Protein AF-A0AAW5QP77-F1 (afdb_monomer)

Structure (mmCIF, N/CA/C/O backbone):
data_AF-A0AAW5QP77-F1
#
_entry.id   AF-A0AAW5QP77-F1
#
loop_
_atom_site.group_PDB
_atom_site.id
_atom_site.type_symbol
_atom_site.label_atom_id
_atom_site.label_alt_id
_atom_site.label_comp_id
_atom_site.label_asym_id
_atom_site.label_entity_id
_atom_site.label_seq_id
_atom_site.pdbx_PDB_ins_code
_atom_site.Cartn_x
_atom_site.Cartn_y
_atom_site.Cartn_z
_atom_site.occupancy
_atom_site.B_iso_or_equiv
_atom_site.auth_seq_id
_atom_site.auth_comp_id
_atom_site.auth_asym_id
_atom_site.auth_atom_id
_atom_site.pdbx_PDB_model_num
ATOM 1 N N . MET A 1 1 ? -41.618 9.425 3.021 1.00 56.16 1 MET A N 1
ATOM 2 C CA . MET A 1 1 ? -40.466 8.712 3.605 1.00 56.16 1 MET A CA 1
ATOM 3 C C . MET A 1 1 ? -39.243 9.511 3.228 1.00 56.16 1 MET A C 1
ATOM 5 O O . MET A 1 1 ? -39.073 9.776 2.045 1.00 56.16 1 MET A O 1
ATOM 9 N N . ASP A 1 2 ? -38.501 9.992 4.218 1.00 62.28 2 ASP A N 1
ATOM 10 C CA . ASP A 1 2 ? -37.325 10.829 3.997 1.00 62.28 2 ASP A CA 1
ATOM 11 C C . ASP A 1 2 ? -36.114 9.922 3.742 1.00 62.28 2 ASP A C 1
ATOM 13 O O . ASP A 1 2 ? -35.533 9.342 4.661 1.00 62.28 2 ASP A O 1
ATOM 17 N N . TYR A 1 3 ? -35.836 9.693 2.459 1.00 57.62 3 TYR A N 1
ATOM 18 C CA . TYR A 1 3 ? -34.761 8.815 2.000 1.00 57.62 3 TYR A CA 1
ATOM 19 C C . TYR A 1 3 ? -33.372 9.400 2.278 1.00 57.62 3 TYR A C 1
ATOM 21 O O . TYR A 1 3 ? -32.413 8.635 2.402 1.00 57.62 3 TYR A O 1
ATOM 29 N N . ASP A 1 4 ? -33.267 10.721 2.425 1.00 59.88 4 ASP A N 1
ATOM 30 C CA . ASP A 1 4 ? -32.003 11.396 2.707 1.00 59.88 4 ASP A CA 1
ATOM 31 C C . ASP A 1 4 ? -31.630 11.222 4.185 1.00 59.88 4 ASP A C 1
ATOM 33 O O . ASP A 1 4 ? -30.515 10.797 4.489 1.00 59.88 4 ASP A O 1
ATOM 37 N N . ALA A 1 5 ? -32.599 11.352 5.099 1.00 65.62 5 ALA A N 1
ATOM 38 C CA . ALA A 1 5 ? -32.398 11.057 6.523 1.00 65.62 5 ALA A CA 1
ATOM 39 C C . ALA A 1 5 ? -32.024 9.582 6.800 1.00 65.62 5 ALA A C 1
ATOM 41 O O . ALA A 1 5 ? -31.294 9.281 7.750 1.00 65.62 5 ALA A O 1
ATOM 42 N N . LEU A 1 6 ? -32.507 8.644 5.973 1.00 63.78 6 LEU A N 1
ATOM 43 C CA . LEU A 1 6 ? -32.144 7.225 6.065 1.00 63.78 6 LEU A CA 1
ATOM 44 C C . LEU A 1 6 ? -30.697 6.986 5.598 1.00 63.78 6 LEU A C 1
ATOM 46 O O . LEU A 1 6 ? -29.941 6.297 6.281 1.00 63.78 6 LEU A O 1
ATOM 50 N N . ARG A 1 7 ? -30.289 7.609 4.483 1.00 49.84 7 ARG A N 1
ATOM 51 C CA . ARG A 1 7 ? -28.911 7.540 3.969 1.00 49.84 7 ARG A CA 1
ATOM 52 C C . ARG A 1 7 ? -27.900 8.149 4.933 1.00 49.84 7 ARG A C 1
ATOM 54 O O . ARG A 1 7 ? -26.842 7.564 5.138 1.00 49.84 7 ARG A O 1
ATOM 61 N N . GLU A 1 8 ? -28.210 9.292 5.538 1.00 59.81 8 GLU A N 1
ATOM 62 C CA . GLU A 1 8 ? -27.315 9.943 6.503 1.00 59.81 8 GLU A CA 1
ATOM 63 C C . GLU A 1 8 ? -27.102 9.094 7.762 1.00 59.81 8 GLU A C 1
ATOM 65 O O . GLU A 1 8 ? -25.981 9.000 8.265 1.00 59.81 8 GLU A O 1
ATOM 70 N N . ARG A 1 9 ? -28.153 8.416 8.243 1.00 59.97 9 ARG A N 1
ATOM 71 C CA . ARG A 1 9 ? -28.045 7.453 9.350 1.00 59.97 9 ARG A CA 1
ATOM 72 C C . ARG A 1 9 ? -27.186 6.248 8.991 1.00 59.97 9 ARG A C 1
ATOM 74 O O . ARG A 1 9 ? -26.318 5.888 9.779 1.00 59.97 9 ARG A O 1
ATOM 81 N N . GLU A 1 10 ? -27.391 5.650 7.819 1.00 65.00 10 GLU A N 1
ATOM 82 C CA . GLU A 1 10 ? -26.588 4.507 7.365 1.00 65.00 10 GLU A CA 1
ATOM 83 C C . GLU A 1 10 ? -25.111 4.878 7.179 1.00 65.00 10 GLU A C 1
ATOM 85 O O . GLU A 1 10 ? -24.225 4.105 7.543 1.00 65.00 10 GLU A O 1
ATOM 90 N N . GLN A 1 11 ? -24.838 6.071 6.646 1.00 60.28 11 GLN A N 1
ATOM 91 C CA . GLN A 1 11 ? -23.485 6.617 6.515 1.00 60.28 11 GLN A CA 1
ATOM 92 C C . GLN A 1 11 ? -22.840 6.828 7.888 1.00 60.28 11 GLN A C 1
ATOM 94 O O . GLN A 1 11 ? -21.695 6.427 8.092 1.00 60.28 11 GLN A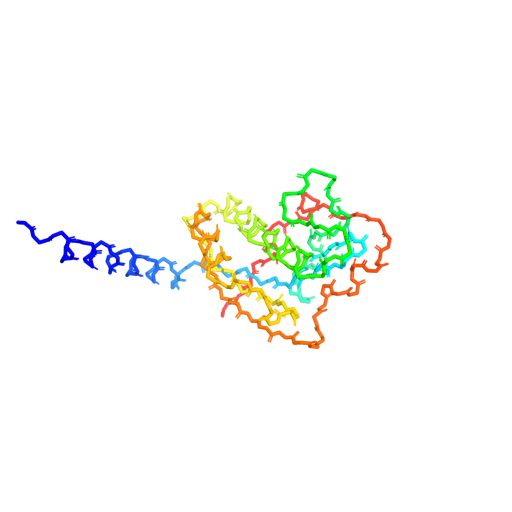 O 1
ATOM 99 N N . ARG A 1 12 ? -23.577 7.400 8.851 1.00 61.38 12 ARG A N 1
ATOM 100 C CA . ARG A 1 12 ? -23.069 7.643 10.207 1.00 61.38 12 ARG A CA 1
ATOM 101 C C . ARG A 1 12 ? -22.825 6.344 10.973 1.00 61.38 12 ARG A C 1
ATOM 103 O O . ARG A 1 12 ? -21.752 6.192 11.539 1.00 61.38 12 ARG A O 1
ATOM 110 N N . GLU A 1 13 ? -23.743 5.379 10.922 1.00 68.12 13 GLU A N 1
ATOM 111 C CA . GLU A 1 13 ? -23.525 4.057 11.528 1.00 68.12 13 GLU A CA 1
ATOM 112 C C . GLU A 1 13 ? -22.336 3.326 10.898 1.00 68.12 13 GLU A C 1
ATOM 114 O O . GLU A 1 13 ? -21.577 2.661 11.602 1.00 68.12 13 GLU A O 1
ATOM 119 N N . ARG A 1 14 ? -22.155 3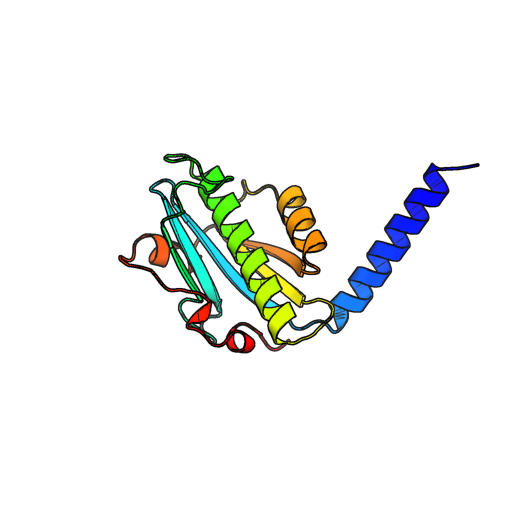.430 9.575 1.00 64.81 14 ARG A N 1
ATOM 120 C CA . ARG A 1 14 ? -20.980 2.864 8.899 1.00 64.81 14 ARG A CA 1
ATOM 121 C C . ARG A 1 14 ? -19.696 3.549 9.345 1.00 64.81 14 ARG A C 1
ATOM 123 O O . ARG A 1 14 ? -18.728 2.848 9.614 1.00 64.81 14 ARG A O 1
ATOM 130 N N . ALA A 1 15 ? -19.696 4.874 9.457 1.00 60.91 15 ALA A N 1
ATOM 131 C CA . ALA A 1 15 ? -18.545 5.641 9.920 1.00 60.91 15 ALA A CA 1
ATOM 132 C C . ALA A 1 15 ? -18.192 5.322 11.383 1.00 60.91 15 ALA A C 1
ATOM 134 O O . ALA A 1 15 ? -17.025 5.104 11.689 1.00 60.91 15 ALA A O 1
ATOM 135 N N . GLU A 1 16 ? -19.182 5.219 12.273 1.00 64.69 16 GLU A N 1
ATOM 136 C CA . GLU A 1 16 ? -18.981 4.857 13.683 1.00 64.69 16 GLU A CA 1
ATOM 137 C C . GLU A 1 16 ? -18.482 3.414 13.840 1.00 64.69 16 GLU A C 1
ATOM 139 O O . GLU A 1 16 ? -17.539 3.171 14.591 1.00 64.69 16 GLU A O 1
ATOM 144 N N . LYS A 1 17 ? -19.044 2.457 13.088 1.00 69.31 17 LYS A N 1
ATOM 145 C CA . LYS A 1 17 ? -18.551 1.068 13.065 1.00 69.31 17 LYS A CA 1
ATOM 146 C C . LYS A 1 17 ? -17.126 0.981 12.525 1.00 69.31 17 LYS A C 1
ATOM 148 O O . LYS A 1 17 ? -16.319 0.237 13.074 1.00 69.31 17 LYS A O 1
ATOM 153 N N . LEU A 1 18 ? -16.806 1.754 11.488 1.00 67.50 18 LEU A N 1
ATOM 154 C CA . LEU A 1 18 ? -15.459 1.816 10.926 1.00 67.50 18 LEU A CA 1
ATOM 155 C C . LEU A 1 18 ? -14.468 2.426 11.924 1.00 67.50 18 LEU A C 1
ATOM 157 O O . LEU A 1 18 ? -13.379 1.892 12.089 1.00 67.50 18 LEU A O 1
ATOM 161 N N . ALA A 1 19 ? -14.854 3.494 12.626 1.00 68.38 19 ALA A N 1
ATOM 162 C CA . ALA A 1 19 ? -14.027 4.133 13.646 1.00 68.38 19 ALA A CA 1
ATOM 163 C C . ALA A 1 19 ? -13.786 3.218 14.859 1.00 68.38 19 ALA A C 1
ATOM 165 O O . ALA A 1 19 ? -12.664 3.134 15.354 1.00 68.38 19 ALA A O 1
ATOM 166 N N . ALA A 1 20 ? -14.811 2.488 15.309 1.00 71.31 20 ALA A N 1
ATOM 167 C CA . ALA A 1 20 ? -14.676 1.510 16.386 1.00 71.31 20 ALA A CA 1
ATOM 168 C C . ALA A 1 20 ? -13.773 0.332 15.983 1.00 71.31 20 ALA A C 1
ATOM 170 O O . ALA A 1 20 ? -12.913 -0.066 16.764 1.00 71.31 20 ALA A O 1
ATOM 171 N N . ALA A 1 21 ? -13.922 -0.182 14.755 1.00 71.56 21 ALA A N 1
ATOM 172 C CA . ALA A 1 21 ? -13.042 -1.215 14.211 1.00 71.56 21 ALA A CA 1
ATOM 173 C C . ALA A 1 21 ? -11.601 -0.708 14.028 1.00 71.56 21 ALA A C 1
ATOM 175 O O . ALA A 1 21 ? -10.659 -1.456 14.255 1.00 71.56 21 ALA A O 1
ATOM 176 N N . ALA A 1 22 ? -11.416 0.567 13.666 1.00 74.31 22 ALA A N 1
ATOM 177 C CA . ALA A 1 22 ? -10.099 1.182 13.525 1.00 74.31 22 ALA A CA 1
ATOM 178 C C . ALA A 1 22 ? -9.314 1.183 14.844 1.00 74.31 22 ALA A C 1
ATOM 180 O O . ALA A 1 22 ? -8.121 0.898 14.847 1.00 74.31 22 ALA A O 1
ATOM 181 N N . ALA A 1 23 ? -9.971 1.501 15.961 1.00 77.38 23 ALA A N 1
ATOM 182 C CA . ALA A 1 23 ? -9.297 1.748 17.235 1.00 77.38 23 ALA A CA 1
ATOM 183 C C . ALA A 1 23 ? -8.542 0.530 17.797 1.00 77.38 23 ALA A C 1
ATOM 185 O O . ALA A 1 23 ? -7.588 0.706 18.546 1.00 77.38 23 ALA A O 1
ATOM 186 N N . SER A 1 24 ? -8.958 -0.690 17.452 1.00 81.31 24 SER A N 1
ATOM 187 C CA . SER A 1 24 ? -8.315 -1.936 17.891 1.00 81.31 24 SER A CA 1
ATOM 188 C C . SER A 1 24 ? -7.718 -2.757 16.745 1.00 81.31 24 SER A C 1
ATOM 190 O O . SER A 1 24 ? -7.184 -3.842 16.985 1.00 81.31 24 SER A O 1
ATOM 192 N N . ALA A 1 25 ? -7.818 -2.274 15.505 1.00 88.69 25 ALA A N 1
ATOM 193 C CA . ALA A 1 25 ? -7.302 -2.979 14.343 1.00 88.69 25 ALA A CA 1
ATOM 194 C C . ALA A 1 25 ? -5.765 -2.951 14.315 1.00 88.69 25 ALA A C 1
ATOM 196 O O . ALA A 1 25 ? -5.174 -1.890 14.535 1.00 88.69 25 ALA A O 1
ATOM 197 N N . PRO A 1 26 ? -5.109 -4.073 13.959 1.00 93.56 26 PRO A N 1
ATOM 198 C CA . PRO A 1 26 ? -3.678 -4.086 13.686 1.00 93.56 26 PRO A CA 1
ATOM 199 C C . PRO A 1 26 ? -3.302 -3.036 12.636 1.00 93.56 26 PRO A C 1
ATOM 201 O O . PRO A 1 26 ? -4.027 -2.845 11.650 1.00 93.56 26 PRO A O 1
ATOM 204 N N . VAL A 1 27 ? -2.161 -2.379 12.841 1.00 94.38 27 VAL A N 1
ATOM 205 C CA . VAL A 1 27 ? -1.641 -1.358 11.929 1.00 94.38 27 VAL A CA 1
ATOM 206 C C . VAL A 1 27 ? -0.597 -1.979 11.014 1.00 94.38 27 VAL A C 1
ATOM 208 O O . VAL A 1 27 ? 0.351 -2.608 11.468 1.00 94.38 27 VAL A O 1
ATOM 211 N N . VAL A 1 28 ? -0.771 -1.780 9.715 1.00 94.88 28 VAL A N 1
ATOM 212 C CA . VAL A 1 28 ? 0.154 -2.173 8.656 1.00 94.88 28 VAL A CA 1
ATOM 213 C C . VAL A 1 28 ? 0.806 -0.901 8.119 1.00 94.88 28 VAL A C 1
ATOM 215 O O . VAL A 1 28 ? 0.097 0.008 7.686 1.00 94.88 28 VAL A O 1
ATOM 218 N N . SER A 1 29 ? 2.137 -0.827 8.162 1.00 93.94 29 SER A N 1
ATOM 219 C CA . SER A 1 29 ? 2.918 0.319 7.666 1.00 93.94 29 SER A CA 1
ATOM 220 C C . SER A 1 29 ? 3.575 -0.064 6.345 1.00 93.94 29 SER A C 1
ATOM 222 O O . SER A 1 29 ? 4.355 -1.015 6.303 1.00 93.94 29 SER A O 1
ATOM 224 N N . LEU A 1 30 ? 3.226 0.629 5.258 1.00 95.88 30 LEU A N 1
ATOM 225 C CA . LEU A 1 30 ? 3.782 0.379 3.927 1.00 95.88 30 LEU A CA 1
ATOM 226 C C . LEU A 1 30 ? 4.176 1.683 3.245 1.00 95.88 30 LEU A C 1
ATOM 228 O O . LEU A 1 30 ? 3.499 2.700 3.386 1.00 95.88 30 LEU A O 1
ATOM 232 N N . ALA A 1 31 ? 5.202 1.616 2.405 1.00 95.75 31 ALA A N 1
ATOM 233 C CA . ALA A 1 31 ? 5.468 2.631 1.398 1.00 95.75 31 ALA A CA 1
ATOM 2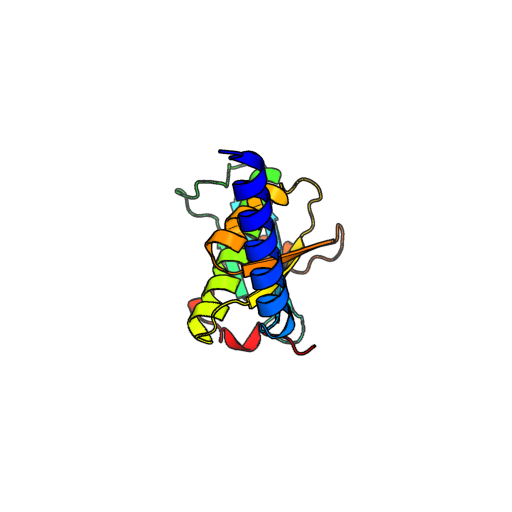34 C C . ALA A 1 31 ? 5.340 2.021 -0.001 1.00 95.75 31 ALA A C 1
ATOM 236 O O . ALA A 1 31 ? 5.729 0.871 -0.215 1.00 95.75 31 ALA A O 1
ATOM 237 N N . SER A 1 32 ? 4.785 2.765 -0.957 1.00 96.81 32 SER A N 1
ATOM 238 C CA . SER A 1 32 ? 4.657 2.309 -2.344 1.00 96.81 32 SER A CA 1
ATOM 239 C C . SER A 1 32 ? 5.146 3.342 -3.342 1.00 96.81 32 SER A C 1
ATOM 241 O O . SER A 1 32 ? 4.973 4.544 -3.136 1.00 96.81 32 SER A O 1
ATOM 243 N N . ALA A 1 33 ? 5.702 2.856 -4.444 1.00 96.81 33 ALA A N 1
ATOM 244 C CA . ALA A 1 33 ? 6.083 3.659 -5.594 1.00 96.81 33 ALA A CA 1
ATOM 245 C C . ALA A 1 33 ? 5.821 2.881 -6.887 1.00 96.81 33 ALA A C 1
ATOM 247 O O . ALA A 1 33 ? 5.935 1.650 -6.926 1.00 96.81 33 ALA A O 1
ATOM 248 N N . GLY A 1 34 ? 5.461 3.610 -7.938 1.00 96.50 34 GLY A N 1
ATOM 249 C CA . GLY A 1 34 ? 5.444 3.122 -9.309 1.00 96.50 34 GLY A CA 1
ATOM 250 C C . GLY A 1 34 ? 6.402 3.942 -10.162 1.00 96.50 34 GLY A C 1
ATOM 251 O O . GLY A 1 34 ? 6.755 5.063 -9.810 1.00 96.50 34 GLY A O 1
ATOM 252 N N . ASP A 1 35 ? 6.811 3.392 -11.295 1.00 96.19 35 ASP A N 1
ATOM 253 C CA . ASP A 1 35 ? 7.602 4.094 -12.300 1.00 96.19 35 ASP A CA 1
ATOM 254 C C . ASP A 1 35 ? 6.923 3.949 -13.663 1.00 96.19 35 ASP A C 1
ATOM 256 O O . ASP A 1 35 ? 6.484 2.858 -14.044 1.00 96.19 35 ASP A O 1
ATOM 260 N N . GLU A 1 36 ? 6.845 5.042 -14.418 1.00 95.75 36 GLU A N 1
ATOM 261 C CA . GLU A 1 36 ? 6.255 5.068 -15.760 1.00 95.75 36 GLU A CA 1
ATOM 262 C C . GLU A 1 36 ? 6.887 4.064 -16.748 1.00 95.75 36 GLU A C 1
ATOM 264 O O . GLU A 1 36 ? 6.239 3.663 -17.722 1.00 95.75 36 GLU A O 1
ATOM 269 N N . ARG A 1 37 ? 8.122 3.603 -16.486 1.00 95.12 37 ARG A N 1
ATOM 270 C CA . ARG A 1 37 ? 8.810 2.534 -17.237 1.00 95.12 37 ARG A CA 1
ATOM 271 C C . ARG A 1 37 ? 8.210 1.148 -17.002 1.00 95.12 37 ARG A C 1
ATOM 273 O O . ARG A 1 37 ? 8.537 0.213 -17.732 1.00 95.12 37 ARG A O 1
ATOM 280 N N . GLY A 1 38 ? 7.321 1.009 -16.022 1.00 95.31 38 GLY A N 1
ATOM 281 C CA . GLY A 1 38 ? 6.548 -0.201 -15.779 1.00 95.31 38 GLY A CA 1
ATOM 282 C C . GLY A 1 38 ? 6.996 -1.035 -14.590 1.00 95.31 38 GLY A C 1
ATOM 283 O O . GLY A 1 38 ? 6.601 -2.198 -14.508 1.00 95.31 38 GLY A O 1
ATOM 284 N N . SER A 1 39 ? 7.787 -0.474 -13.679 1.00 96.69 39 SER A N 1
ATOM 285 C CA . SER A 1 39 ? 8.138 -1.105 -12.407 1.00 96.69 39 SER A CA 1
ATOM 286 C C . SER A 1 39 ? 7.330 -0.537 -11.245 1.00 96.69 39 SER A C 1
ATOM 288 O O . SER A 1 39 ? 6.748 0.544 -11.323 1.00 96.69 39 SER A O 1
ATOM 290 N N . PHE A 1 40 ? 7.256 -1.305 -10.166 1.00 97.06 40 PHE A N 1
ATOM 291 C CA . PHE A 1 40 ? 6.650 -0.887 -8.914 1.00 97.06 40 PHE A CA 1
ATOM 292 C C . PHE A 1 40 ? 7.365 -1.528 -7.735 1.00 97.06 40 PHE A C 1
ATOM 294 O O . PHE A 1 40 ? 7.981 -2.591 -7.862 1.00 97.06 40 PHE A O 1
ATOM 301 N N . ALA A 1 41 ? 7.168 -0.929 -6.569 1.00 96.75 41 ALA A N 1
ATOM 302 C CA . ALA A 1 41 ? 7.538 -1.512 -5.300 1.00 96.75 41 ALA A CA 1
ATOM 303 C C . ALA A 1 41 ? 6.527 -1.157 -4.208 1.00 96.75 41 ALA A C 1
ATOM 305 O O . ALA A 1 41 ? 5.899 -0.098 -4.209 1.00 96.75 41 ALA A O 1
ATOM 306 N N . VAL A 1 42 ? 6.394 -2.076 -3.263 1.00 96.62 42 VAL A N 1
ATOM 307 C CA . VAL A 1 42 ? 5.716 -1.933 -1.984 1.00 96.62 42 VAL A CA 1
ATOM 308 C C . VAL A 1 42 ? 6.677 -2.485 -0.940 1.00 96.62 42 VAL A C 1
ATOM 310 O O . VAL A 1 42 ? 7.088 -3.646 -1.013 1.00 96.62 42 VAL A O 1
ATOM 313 N N . VAL A 1 43 ? 7.057 -1.656 0.018 1.00 94.38 43 VAL A N 1
ATOM 314 C CA . VAL A 1 43 ? 8.022 -1.991 1.070 1.00 94.38 43 VAL A CA 1
ATOM 315 C C . VAL A 1 43 ? 7.369 -1.836 2.438 1.00 94.38 43 VAL A C 1
ATOM 317 O O . VAL A 1 43 ? 6.430 -1.049 2.582 1.00 94.38 43 VAL A O 1
ATOM 320 N N . GLY A 1 44 ? 7.825 -2.624 3.412 1.00 91.38 44 GLY A N 1
ATOM 321 C CA . GLY A 1 44 ? 7.445 -2.449 4.812 1.00 91.38 44 GLY A CA 1
ATOM 322 C C . GLY A 1 44 ? 8.183 -1.275 5.449 1.00 91.38 44 GLY A C 1
ATOM 323 O O . GLY A 1 44 ? 8.949 -0.569 4.790 1.00 91.38 44 GLY A O 1
ATOM 324 N N . ASP A 1 45 ? 7.964 -1.074 6.745 1.00 81.94 45 ASP A N 1
ATOM 325 C CA . ASP A 1 45 ? 8.800 -0.163 7.525 1.00 81.94 45 ASP A CA 1
ATOM 326 C C . ASP A 1 45 ? 10.224 -0.720 7.675 1.00 81.94 45 ASP A C 1
ATOM 328 O O . ASP A 1 45 ? 10.424 -1.938 7.610 1.00 81.94 45 ASP A O 1
ATOM 332 N N . ALA A 1 46 ? 11.201 0.157 7.915 1.00 63.16 46 ALA A N 1
ATOM 333 C CA . ALA A 1 46 ? 12.627 -0.198 7.926 1.00 63.16 46 ALA A CA 1
ATOM 334 C C . ALA A 1 46 ? 12.982 -1.329 8.916 1.00 63.16 46 ALA A C 1
ATOM 336 O O . ALA A 1 46 ? 13.938 -2.067 8.696 1.00 63.16 46 ALA A O 1
ATOM 337 N N . ASP A 1 47 ? 12.189 -1.499 9.976 1.00 60.19 47 ASP A N 1
ATOM 338 C CA . ASP A 1 47 ? 12.410 -2.503 11.023 1.00 60.19 47 ASP A CA 1
ATOM 339 C C . ASP A 1 47 ? 11.695 -3.848 10.765 1.00 60.19 47 ASP A C 1
ATOM 341 O O . ASP A 1 47 ? 11.743 -4.746 11.606 1.00 60.19 47 ASP A O 1
ATOM 345 N N . THR A 1 48 ? 11.004 -3.997 9.628 1.00 60.28 48 THR A N 1
ATOM 346 C CA . THR A 1 48 ? 10.119 -5.144 9.350 1.00 60.28 48 THR A CA 1
ATOM 347 C C . THR A 1 48 ? 10.645 -6.053 8.238 1.00 60.28 48 THR A C 1
ATOM 349 O O . THR A 1 48 ? 11.114 -7.163 8.488 1.00 60.28 48 THR A O 1
ATOM 352 N N . SER A 1 49 ? 10.574 -5.587 6.992 1.00 60.66 49 SER A N 1
ATOM 353 C CA . SER A 1 49 ? 11.054 -6.259 5.791 1.00 60.66 49 SER A CA 1
ATOM 354 C C . SER A 1 49 ? 11.394 -5.192 4.757 1.00 60.66 49 SER A C 1
ATOM 356 O O . SER A 1 49 ? 10.507 -4.445 4.334 1.00 60.66 49 SER A O 1
ATOM 358 N N . ASP A 1 50 ? 12.664 -5.144 4.339 1.00 71.44 50 ASP A N 1
ATOM 359 C CA . ASP A 1 50 ? 13.176 -4.119 3.418 1.00 71.44 50 ASP A CA 1
ATOM 360 C C . ASP A 1 50 ? 12.353 -4.032 2.120 1.00 71.44 50 ASP A C 1
ATOM 362 O O . ASP A 1 50 ? 12.228 -2.954 1.539 1.00 71.44 50 ASP A O 1
ATOM 366 N N . VAL A 1 51 ? 11.755 -5.154 1.676 1.00 85.31 51 VAL A N 1
ATOM 367 C CA . VAL A 1 51 ? 10.864 -5.216 0.506 1.00 85.31 51 VAL A CA 1
ATOM 368 C C . VAL A 1 51 ? 9.778 -6.257 0.664 1.00 85.31 51 VAL A C 1
ATOM 370 O O . VAL A 1 51 ? 10.054 -7.451 0.772 1.00 85.31 51 VAL A O 1
ATOM 373 N N . ALA A 1 52 ? 8.528 -5.820 0.548 1.00 90.56 52 ALA A N 1
ATOM 374 C CA . ALA A 1 52 ? 7.391 -6.720 0.609 1.00 90.56 52 ALA A CA 1
ATOM 375 C C . ALA A 1 52 ? 6.990 -7.246 -0.774 1.00 90.56 52 ALA A C 1
ATOM 377 O O . ALA A 1 52 ? 6.628 -8.412 -0.921 1.00 90.56 52 ALA A O 1
ATOM 378 N N . TRP A 1 53 ? 7.023 -6.394 -1.800 1.00 95.00 53 TRP A N 1
ATOM 379 C CA . TRP A 1 53 ? 6.623 -6.758 -3.154 1.00 95.00 53 TRP A CA 1
ATOM 380 C C . TRP A 1 53 ? 7.201 -5.782 -4.173 1.00 95.00 53 TRP A C 1
ATOM 382 O O . TRP A 1 53 ? 6.889 -4.600 -4.121 1.00 95.00 53 TRP A O 1
ATOM 392 N N . TYR A 1 54 ? 7.978 -6.258 -5.141 1.00 96.06 54 TYR A N 1
ATOM 393 C CA . TYR A 1 54 ? 8.465 -5.414 -6.235 1.00 96.06 54 TYR A CA 1
ATOM 394 C C . TYR A 1 54 ? 8.579 -6.190 -7.545 1.00 96.06 54 TYR A C 1
ATOM 396 O O . TYR A 1 54 ? 8.588 -7.426 -7.556 1.00 96.06 54 TYR A O 1
ATOM 404 N N . GLY A 1 55 ? 8.645 -5.461 -8.653 1.00 95.06 55 GLY A N 1
ATOM 405 C CA . GLY A 1 55 ? 8.842 -6.021 -9.984 1.00 95.06 55 GLY A CA 1
ATOM 406 C C . GLY A 1 55 ? 8.174 -5.168 -11.052 1.00 95.06 55 GLY A C 1
ATOM 407 O O . GLY A 1 55 ? 7.981 -3.968 -10.875 1.00 95.06 55 GLY A O 1
ATOM 408 N N . SER A 1 56 ? 7.801 -5.791 -12.169 1.00 95.75 56 SER A N 1
ATOM 409 C CA . SER A 1 56 ? 7.118 -5.108 -13.272 1.00 95.75 56 SER A CA 1
ATOM 410 C C . SER A 1 56 ? 5.602 -5.277 -13.214 1.00 95.75 56 SER A C 1
ATOM 412 O O . SER A 1 56 ? 5.096 -6.345 -12.854 1.00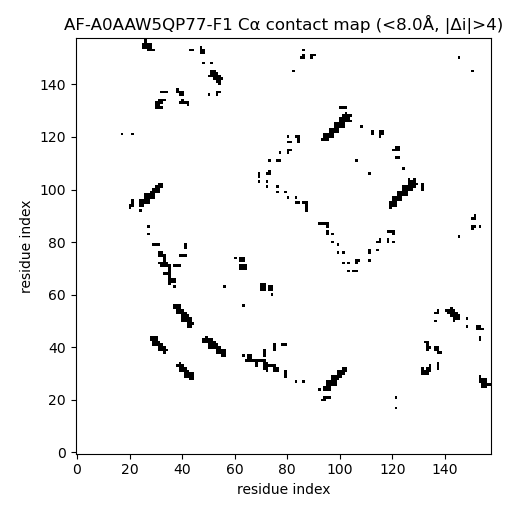 95.75 56 SER A O 1
ATOM 414 N N . PHE A 1 57 ? 4.858 -4.247 -13.617 1.00 93.81 57 PHE A N 1
ATOM 415 C CA . PHE A 1 57 ? 3.419 -4.371 -13.830 1.00 93.81 57 PHE A CA 1
ATOM 416 C C . PHE A 1 57 ? 3.132 -5.454 -14.874 1.00 93.81 57 PHE A C 1
ATOM 418 O O . PHE A 1 57 ? 3.829 -5.592 -15.882 1.00 93.81 57 PHE A O 1
ATOM 425 N N . HIS A 1 58 ? 2.085 -6.244 -14.633 1.00 90.44 58 HIS A N 1
ATOM 426 C CA . HIS A 1 58 ? 1.659 -7.245 -15.602 1.00 90.44 58 HIS A CA 1
ATOM 427 C C . HIS A 1 58 ? 1.068 -6.549 -16.833 1.00 90.44 58 HIS A C 1
ATOM 429 O O . HIS A 1 58 ? 0.416 -5.517 -16.711 1.00 90.44 58 HIS A O 1
ATOM 435 N N . LYS A 1 59 ? 1.191 -7.164 -18.013 1.00 86.06 59 LYS A N 1
ATOM 436 C CA . LYS A 1 59 ? 0.593 -6.657 -19.267 1.00 86.06 59 LYS A CA 1
ATOM 437 C C . LYS A 1 59 ? -0.929 -6.441 -19.213 1.00 86.06 59 LYS A C 1
ATOM 439 O O . LYS A 1 59 ? -1.474 -5.729 -20.044 1.00 86.06 59 LYS A O 1
ATOM 444 N N . ASP A 1 60 ? -1.589 -7.091 -18.257 1.00 88.12 60 ASP A N 1
ATOM 445 C CA . ASP A 1 60 ? -3.041 -7.049 -18.050 1.00 88.12 60 ASP A CA 1
ATOM 446 C C . ASP A 1 60 ? -3.421 -6.169 -16.841 1.00 88.12 60 ASP A C 1
ATOM 448 O O . ASP A 1 60 ? -4.558 -6.219 -16.365 1.00 88.12 60 ASP A O 1
ATOM 452 N N . ASP A 1 61 ? -2.471 -5.394 -16.299 1.00 91.19 61 ASP A N 1
ATOM 453 C CA . ASP A 1 61 ? -2.767 -4.407 -15.265 1.00 91.19 61 ASP A CA 1
ATOM 454 C C . ASP A 1 61 ? -3.740 -3.365 -15.835 1.00 91.19 61 ASP A C 1
ATOM 456 O O . ASP A 1 61 ? -3.536 -2.797 -16.906 1.00 91.19 61 ASP A O 1
ATOM 460 N N . ARG A 1 62 ? -4.868 -3.176 -15.148 1.00 91.06 62 ARG A N 1
ATOM 461 C CA . ARG A 1 62 ? -5.973 -2.342 -15.643 1.00 91.06 62 ARG A CA 1
ATOM 462 C C . ARG A 1 62 ? -5.797 -0.866 -15.303 1.00 91.06 62 ARG A C 1
ATOM 464 O O . ARG A 1 62 ? -6.584 -0.054 -15.787 1.00 91.06 62 ARG A O 1
ATOM 471 N N . ILE A 1 63 ? -4.851 -0.550 -14.420 1.00 92.25 63 ILE A N 1
ATOM 472 C CA . ILE A 1 63 ? -4.609 0.803 -13.928 1.00 92.25 63 ILE A CA 1
ATOM 473 C C . ILE A 1 63 ? -3.379 1.369 -14.631 1.00 92.25 63 ILE A C 1
ATOM 475 O O . ILE A 1 63 ? -3.485 2.439 -15.226 1.00 92.25 63 ILE A O 1
ATOM 479 N N . PHE A 1 64 ? -2.266 0.631 -14.625 1.00 95.19 64 PHE A N 1
ATOM 480 C CA . PHE A 1 64 ? -1.007 1.096 -15.203 1.00 95.19 64 PHE A CA 1
ATOM 481 C C . PHE A 1 64 ? -1.084 1.286 -16.725 1.00 95.19 64 PHE A C 1
ATOM 483 O O . PHE A 1 64 ? -1.585 0.437 -17.466 1.00 95.19 64 PHE A O 1
ATOM 490 N N . ARG A 1 65 ? -0.528 2.402 -17.194 1.00 95.75 65 ARG A N 1
ATOM 491 C CA . ARG A 1 65 ? -0.359 2.760 -18.600 1.00 95.75 65 ARG A CA 1
ATOM 492 C C . ARG A 1 65 ? 1.122 3.089 -18.835 1.00 95.75 65 ARG A C 1
ATOM 494 O O . ARG A 1 65 ? 1.655 3.966 -18.161 1.00 95.75 65 ARG A O 1
ATOM 501 N N . PRO A 1 66 ? 1.804 2.414 -19.777 1.00 93.88 66 PRO A N 1
ATOM 502 C CA . PRO A 1 66 ? 3.208 2.700 -20.066 1.00 93.88 66 PRO A CA 1
ATOM 503 C C . PRO A 1 66 ? 3.450 4.175 -20.414 1.00 93.88 66 PRO A C 1
ATOM 505 O O . PRO A 1 66 ? 2.757 4.717 -21.276 1.00 93.88 66 PRO A O 1
ATOM 508 N N . GLY A 1 67 ? 4.445 4.795 -19.772 1.00 95.06 67 GLY A N 1
ATOM 509 C CA . GLY A 1 67 ? 4.777 6.214 -19.958 1.00 95.06 67 GLY A CA 1
ATOM 510 C C . GLY A 1 67 ? 3.863 7.200 -19.218 1.00 95.06 67 GLY A C 1
ATOM 511 O O . GLY A 1 67 ? 3.869 8.382 -19.545 1.00 95.06 67 GLY A O 1
ATOM 512 N N . ASP A 1 68 ? 3.050 6.727 -18.269 1.00 95.88 68 ASP A N 1
ATOM 513 C CA . ASP A 1 68 ? 2.157 7.551 -17.449 1.00 95.88 68 ASP A CA 1
ATOM 514 C C . ASP A 1 68 ? 2.451 7.313 -15.960 1.00 95.88 68 ASP A C 1
ATOM 516 O O . ASP A 1 68 ? 2.013 6.318 -15.369 1.00 95.88 68 ASP A O 1
ATOM 520 N N . GLN A 1 69 ? 3.211 8.233 -15.359 1.00 96.19 69 GLN A N 1
ATOM 521 C CA . GLN A 1 69 ? 3.619 8.166 -13.954 1.00 96.19 69 GLN A CA 1
ATOM 522 C C . GLN A 1 69 ? 2.425 8.148 -12.987 1.00 96.19 69 GLN A C 1
ATOM 524 O O . GLN A 1 69 ? 2.443 7.385 -12.024 1.00 96.19 69 GLN A O 1
ATOM 529 N N . ASP A 1 70 ? 1.360 8.907 -13.264 1.00 95.88 70 ASP A N 1
ATOM 530 C CA . ASP A 1 70 ? 0.188 8.974 -12.378 1.00 95.88 70 ASP A CA 1
ATOM 531 C C . ASP A 1 70 ? -0.514 7.612 -12.321 1.00 95.88 70 ASP A C 1
ATOM 533 O O . ASP A 1 70 ? -0.912 7.133 -11.258 1.00 95.88 70 ASP A O 1
ATOM 537 N N . SER A 1 71 ? -0.594 6.929 -13.466 1.00 96.19 71 SER A N 1
ATOM 538 C CA . SER A 1 71 ? -1.125 5.568 -13.530 1.00 96.19 71 SER A CA 1
ATOM 539 C C . SER A 1 71 ? -0.257 4.545 -12.781 1.00 96.19 71 SER A C 1
ATOM 541 O O . SER A 1 71 ? -0.791 3.593 -12.206 1.00 96.19 71 SER A O 1
ATOM 543 N N . ALA A 1 72 ? 1.068 4.728 -12.769 1.00 96.75 72 ALA A N 1
ATOM 544 C CA . ALA A 1 72 ? 2.003 3.871 -12.044 1.00 96.75 72 ALA A CA 1
ATOM 545 C C . ALA A 1 72 ? 1.867 4.066 -10.527 1.00 96.75 72 ALA A C 1
ATOM 547 O O . ALA A 1 72 ? 1.785 3.088 -9.776 1.00 96.75 72 ALA A O 1
ATOM 548 N N . ASP A 1 73 ? 1.760 5.318 -10.088 1.00 96.44 73 ASP A N 1
ATOM 549 C CA . ASP A 1 73 ? 1.517 5.686 -8.696 1.00 96.44 73 ASP A CA 1
ATOM 550 C C . ASP A 1 73 ? 0.181 5.111 -8.200 1.00 96.44 73 ASP A C 1
ATOM 552 O O . ASP A 1 73 ? 0.145 4.414 -7.183 1.00 96.44 73 ASP A O 1
ATOM 556 N N . GLU A 1 74 ? -0.909 5.284 -8.957 1.00 96.12 74 GLU A N 1
ATOM 557 C CA . GLU A 1 74 ? -2.212 4.695 -8.620 1.00 96.12 74 GLU A CA 1
ATOM 558 C C . GLU A 1 74 ? -2.167 3.159 -8.557 1.00 96.12 74 GLU A C 1
ATOM 560 O O . GLU A 1 74 ? -2.728 2.542 -7.643 1.00 96.12 74 GLU A O 1
ATOM 565 N N . ALA A 1 75 ? -1.513 2.520 -9.532 1.00 96.56 75 ALA A N 1
ATOM 566 C CA . ALA A 1 75 ? -1.423 1.066 -9.597 1.00 96.56 75 ALA A CA 1
ATOM 567 C C . ALA A 1 75 ? -0.601 0.498 -8.429 1.00 96.56 75 ALA A C 1
ATOM 569 O O . ALA A 1 75 ? -0.994 -0.511 -7.835 1.00 96.56 75 ALA A O 1
ATOM 570 N N . SER A 1 76 ? 0.512 1.144 -8.068 1.00 97.12 76 SER A N 1
ATOM 571 C CA . SER A 1 76 ? 1.349 0.746 -6.929 1.00 97.12 76 SER A CA 1
ATOM 572 C C . SER A 1 76 ? 0.631 0.938 -5.585 1.00 97.12 76 SER A C 1
ATOM 574 O O . SER A 1 76 ? 0.607 0.013 -4.769 1.00 97.12 76 SER A O 1
ATOM 576 N N . ALA A 1 77 ? -0.076 2.056 -5.388 1.00 97.44 77 ALA A N 1
ATOM 577 C CA . ALA A 1 77 ? -0.883 2.291 -4.192 1.00 97.44 77 ALA A CA 1
ATOM 578 C C . ALA A 1 77 ? -2.008 1.247 -4.050 1.00 97.44 77 ALA A C 1
ATOM 580 O O . ALA A 1 77 ? -2.241 0.690 -2.972 1.00 97.44 77 ALA A O 1
ATOM 581 N N . GLY A 1 78 ? -2.664 0.885 -5.159 1.00 97.12 78 GLY A N 1
ATOM 582 C CA . GLY A 1 78 ? -3.653 -0.195 -5.183 1.00 97.12 78 GLY A CA 1
ATOM 583 C C . GLY A 1 78 ? -3.072 -1.564 -4.796 1.00 97.12 78 GLY A C 1
ATOM 584 O O . GLY A 1 78 ? -3.751 -2.366 -4.143 1.00 97.12 78 GLY A O 1
ATOM 585 N N . LYS A 1 79 ? -1.807 -1.834 -5.144 1.00 97.31 79 LYS A N 1
ATOM 586 C CA . LYS A 1 79 ? -1.081 -3.040 -4.711 1.00 97.31 79 LYS A CA 1
ATOM 587 C C . LYS A 1 79 ? -0.785 -3.027 -3.211 1.00 97.31 79 LYS A C 1
ATOM 589 O O . LYS A 1 79 ? -0.944 -4.071 -2.580 1.00 97.31 79 LYS A O 1
ATOM 594 N N . ALA A 1 80 ? -0.447 -1.880 -2.625 1.00 97.50 80 ALA A N 1
ATOM 595 C CA . ALA A 1 80 ? -0.272 -1.759 -1.176 1.00 97.50 80 ALA A CA 1
ATOM 596 C C . ALA A 1 80 ? -1.580 -2.034 -0.414 1.00 97.50 80 ALA A C 1
ATOM 598 O O . ALA A 1 80 ? -1.596 -2.817 0.536 1.00 97.50 80 ALA A O 1
ATOM 599 N N . VAL A 1 81 ? -2.710 -1.507 -0.900 1.00 97.94 81 VAL A N 1
ATOM 600 C CA . VAL A 1 81 ? -4.042 -1.828 -0.356 1.00 97.94 81 VAL A CA 1
ATOM 601 C C . VAL A 1 81 ? -4.353 -3.326 -0.475 1.00 97.94 81 VAL A C 1
ATOM 603 O O . VAL A 1 81 ? -4.892 -3.936 0.452 1.00 97.94 81 VAL A O 1
ATOM 606 N N . PHE A 1 82 ? -4.016 -3.949 -1.608 1.00 97.31 82 PHE A N 1
ATOM 607 C CA . PHE A 1 82 ? -4.161 -5.397 -1.773 1.00 97.31 82 PHE A CA 1
ATOM 608 C C . PHE A 1 82 ? -3.314 -6.177 -0.760 1.00 97.31 82 PHE A C 1
ATOM 610 O O . PHE A 1 82 ? -3.811 -7.145 -0.184 1.00 97.31 82 PHE A O 1
ATOM 617 N N . LEU A 1 83 ? -2.069 -5.758 -0.533 1.00 97.00 83 LEU A N 1
ATOM 618 C CA . LEU A 1 83 ? -1.164 -6.400 0.412 1.00 97.00 83 LEU A CA 1
ATOM 619 C C . LEU A 1 83 ? -1.672 -6.277 1.854 1.00 97.00 83 LEU A C 1
ATOM 621 O O . LEU A 1 83 ? -1.740 -7.283 2.553 1.00 97.00 83 LEU A O 1
ATOM 625 N N . ALA A 1 84 ? -2.130 -5.096 2.272 1.00 97.12 84 ALA A N 1
ATOM 626 C CA . ALA A 1 84 ? -2.742 -4.907 3.589 1.00 97.12 84 ALA A CA 1
ATOM 627 C C . ALA A 1 84 ? -3.967 -5.816 3.790 1.00 97.12 84 ALA A C 1
ATOM 629 O O . ALA A 1 84 ? -4.118 -6.446 4.834 1.00 97.12 84 ALA A O 1
ATOM 630 N N . ALA A 1 85 ? -4.801 -5.984 2.759 1.00 97.44 85 ALA A N 1
ATOM 631 C CA . ALA A 1 85 ? -5.914 -6.930 2.811 1.00 97.44 85 ALA A CA 1
ATOM 632 C C . ALA A 1 85 ? -5.446 -8.391 2.959 1.00 97.44 85 ALA A C 1
ATOM 634 O O . ALA A 1 85 ? -6.138 -9.195 3.580 1.00 97.44 85 ALA A O 1
ATOM 635 N N . LYS A 1 86 ? -4.269 -8.749 2.424 1.00 97.81 86 LYS A N 1
ATOM 636 C CA . LYS A 1 86 ? -3.671 -10.074 2.638 1.00 97.81 86 LYS A CA 1
ATOM 637 C C . LYS A 1 86 ? -3.128 -10.250 4.048 1.00 97.81 86 LYS A C 1
ATOM 639 O O . LYS A 1 86 ? -3.288 -11.335 4.596 1.00 97.81 86 LYS A O 1
ATOM 644 N N . VAL A 1 87 ? -2.560 -9.204 4.646 1.00 96.12 87 VAL A N 1
ATOM 645 C CA . VAL A 1 87 ? -2.197 -9.209 6.072 1.00 96.12 87 VAL A CA 1
ATOM 646 C C . VAL A 1 87 ? -3.445 -9.422 6.926 1.00 96.12 87 VAL A C 1
ATOM 648 O O . VAL A 1 87 ? -3.463 -10.322 7.756 1.00 96.12 87 VAL A O 1
ATOM 651 N N . ARG A 1 88 ? -4.531 -8.686 6.660 1.00 96.62 88 ARG A N 1
ATOM 652 C CA . ARG A 1 88 ? -5.827 -8.892 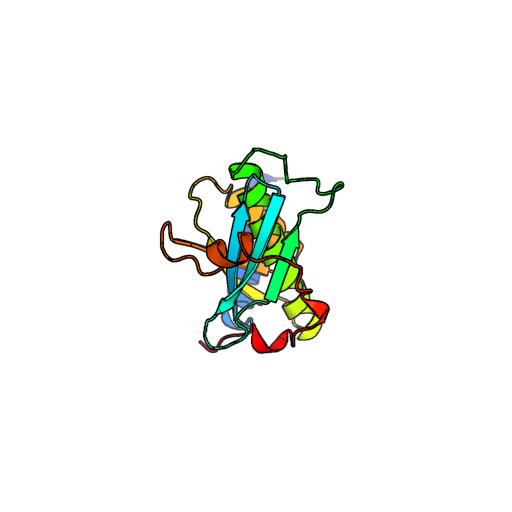7.324 1.00 96.62 88 ARG A CA 1
ATOM 653 C C . ARG A 1 88 ? -6.319 -10.338 7.209 1.00 96.62 88 ARG A C 1
ATOM 655 O O . ARG A 1 88 ? -6.656 -10.935 8.224 1.00 96.62 88 ARG A O 1
ATOM 662 N N . ASP A 1 89 ? -6.346 -10.891 5.989 1.00 97.19 89 ASP A N 1
ATOM 663 C CA . ASP A 1 89 ? -6.744 -12.289 5.746 1.00 97.19 89 ASP A CA 1
ATOM 664 C C . ASP A 1 89 ? -5.881 -13.265 6.565 1.00 97.19 89 ASP A C 1
ATOM 666 O O . ASP A 1 89 ? -6.393 -14.236 7.108 1.00 97.19 89 ASP A O 1
ATOM 670 N N . HIS A 1 90 ? -4.574 -13.007 6.650 1.00 96.31 90 HIS A N 1
ATOM 671 C CA . HIS A 1 90 ? -3.617 -13.845 7.370 1.00 96.31 90 HIS A CA 1
ATOM 672 C C . HIS A 1 90 ? -3.788 -13.794 8.893 1.00 96.31 90 HIS A C 1
ATOM 674 O O . HIS A 1 90 ? -3.610 -14.812 9.554 1.00 96.31 90 HIS A O 1
ATOM 680 N N . LEU A 1 91 ? -4.125 -12.624 9.438 1.00 94.62 91 LEU A N 1
ATOM 681 C CA . LEU A 1 91 ? -4.381 -12.428 10.868 1.00 94.62 91 LEU A CA 1
ATOM 682 C C . LEU A 1 91 ? -5.793 -12.861 11.290 1.00 94.62 91 LEU A C 1
ATOM 684 O O . LEU A 1 91 ? -6.090 -12.851 12.480 1.00 94.62 91 LEU A O 1
ATOM 688 N N . GLU A 1 92 ? -6.659 -13.196 10.329 1.00 95.69 92 GLU A N 1
ATOM 689 C CA . GLU A 1 92 ? -8.061 -13.572 10.555 1.00 95.69 92 GLU A CA 1
ATOM 690 C C . GLU A 1 92 ? -8.858 -12.510 11.340 1.00 95.69 92 GLU A C 1
ATOM 692 O O . GLU A 1 92 ? -9.751 -12.821 12.128 1.00 95.69 92 GLU A O 1
ATOM 697 N N . VAL A 1 93 ? -8.546 -11.230 11.107 1.00 93.50 93 VAL A N 1
ATOM 698 C CA . VAL A 1 93 ? -9.226 -10.082 11.729 1.00 93.50 93 VAL A CA 1
ATOM 699 C C . VAL A 1 93 ? -10.242 -9.445 10.782 1.00 93.50 93 VAL A C 1
ATOM 701 O O . VAL A 1 93 ? -10.134 -9.542 9.559 1.00 93.50 93 VAL A O 1
ATOM 704 N N . GLU A 1 94 ? -11.230 -8.741 11.335 1.00 91.38 94 GLU A N 1
ATOM 705 C CA . GLU A 1 94 ? -12.279 -8.097 10.531 1.00 91.38 94 GLU A CA 1
ATOM 706 C C . GLU A 1 94 ? -11.749 -6.945 9.664 1.00 91.38 94 GLU A C 1
ATOM 708 O O . GLU A 1 94 ? -12.217 -6.746 8.539 1.00 91.38 94 GLU A O 1
ATOM 713 N N . ALA A 1 95 ? -10.769 -6.196 10.176 1.00 92.50 95 ALA A N 1
ATOM 714 C CA . ALA A 1 95 ? -10.169 -5.052 9.505 1.00 92.50 95 ALA A CA 1
ATOM 715 C C . ALA A 1 95 ? -8.716 -4.828 9.947 1.00 92.50 95 ALA A C 1
ATOM 717 O O . ALA A 1 95 ? -8.307 -5.249 11.028 1.00 92.50 95 ALA A O 1
ATOM 718 N N . VAL A 1 96 ? -7.958 -4.122 9.108 1.00 95.00 96 VAL A N 1
ATOM 719 C CA . VAL A 1 96 ? -6.628 -3.580 9.436 1.00 95.00 96 VAL A CA 1
ATOM 720 C C . VAL A 1 96 ? -6.581 -2.096 9.100 1.00 95.00 96 VAL A C 1
ATOM 722 O O . VAL A 1 96 ? -7.264 -1.640 8.176 1.00 95.00 96 VAL A O 1
ATOM 725 N N . ARG A 1 97 ? -5.748 -1.346 9.817 1.00 95.56 97 ARG A N 1
ATOM 726 C CA . ARG A 1 97 ? -5.373 0.018 9.438 1.00 95.56 97 ARG A CA 1
ATOM 727 C C . ARG A 1 97 ? -4.144 -0.040 8.546 1.00 95.56 97 ARG A C 1
ATOM 729 O O . ARG A 1 97 ? -3.187 -0.724 8.877 1.00 95.56 97 ARG A O 1
ATOM 736 N N . LEU A 1 98 ? -4.169 0.664 7.424 1.00 96.06 98 LEU A N 1
ATOM 737 C CA . LEU A 1 98 ? -3.030 0.802 6.527 1.00 96.06 98 LEU A CA 1
ATOM 738 C C . LEU A 1 98 ? -2.524 2.237 6.599 1.00 96.06 98 LEU A C 1
ATOM 740 O O . LEU A 1 98 ? -3.203 3.130 6.102 1.00 96.06 98 LEU A O 1
ATOM 744 N N . ARG A 1 99 ? -1.327 2.432 7.154 1.00 94.88 99 ARG A N 1
ATOM 745 C CA . ARG A 1 99 ? -0.551 3.656 6.954 1.00 94.88 99 ARG A CA 1
ATOM 746 C C . ARG A 1 99 ? 0.239 3.497 5.662 1.00 94.88 99 ARG A C 1
ATOM 748 O O . ARG A 1 99 ? 1.158 2.682 5.602 1.00 94.88 99 ARG A O 1
ATOM 755 N N . LEU A 1 100 ? -0.161 4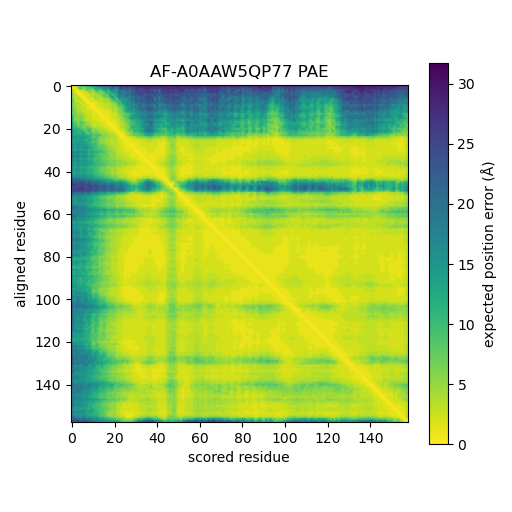.225 4.627 1.00 96.06 100 LEU A N 1
ATOM 756 C CA . LEU A 1 100 ? 0.444 4.148 3.306 1.00 96.06 100 LEU A CA 1
ATOM 757 C C . LEU A 1 100 ? 1.212 5.426 2.997 1.00 96.06 100 LEU A C 1
ATOM 759 O O . LEU A 1 100 ? 0.605 6.485 2.865 1.00 96.06 100 LEU A O 1
ATOM 763 N N . ARG A 1 101 ? 2.522 5.299 2.797 1.00 95.56 101 ARG A N 1
ATOM 764 C CA . ARG A 1 101 ? 3.375 6.371 2.290 1.00 95.56 101 ARG A CA 1
ATOM 765 C C . ARG A 1 101 ? 3.496 6.313 0.769 1.00 95.56 101 ARG A C 1
ATOM 767 O O . ARG A 1 101 ? 3.816 5.264 0.207 1.00 95.56 101 ARG A O 1
ATOM 774 N N . VAL A 1 10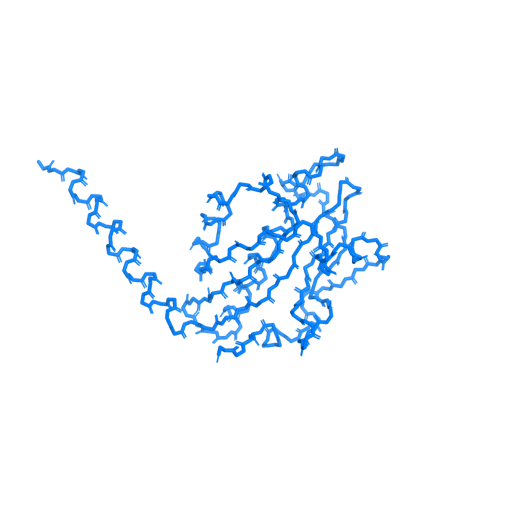2 ? 3.284 7.445 0.109 1.00 95.44 102 VAL A N 1
ATOM 775 C CA . VAL A 1 102 ? 3.422 7.614 -1.349 1.00 95.44 102 VAL A CA 1
ATOM 776 C C . VAL A 1 102 ? 4.188 8.891 -1.673 1.00 95.44 102 VAL A C 1
ATOM 778 O O . VAL A 1 102 ? 4.182 9.826 -0.880 1.00 95.44 102 VAL A O 1
ATOM 781 N N . SER A 1 103 ? 4.808 8.968 -2.850 1.00 92.69 103 SER A N 1
ATOM 782 C CA . SER A 1 103 ? 5.531 10.182 -3.271 1.00 92.69 103 SER A CA 1
ATOM 783 C C . SER A 1 103 ? 4.648 11.202 -3.990 1.00 92.69 103 SER A C 1
ATOM 785 O O . SER A 1 103 ? 4.947 12.393 -4.002 1.00 92.69 103 SER A O 1
ATOM 787 N N . SER A 1 104 ? 3.565 10.739 -4.615 1.00 91.00 104 SER A N 1
ATOM 788 C CA . SER A 1 104 ? 2.766 11.540 -5.539 1.00 91.00 104 SER A CA 1
ATOM 789 C C . SER A 1 104 ? 1.547 12.160 -4.864 1.00 91.00 104 SER A C 1
ATOM 791 O O . SER A 1 104 ? 0.660 11.456 -4.384 1.00 91.00 104 SER A O 1
ATOM 793 N N . GLU A 1 105 ? 1.461 13.491 -4.900 1.00 88.94 105 GLU A N 1
ATOM 794 C CA . GLU A 1 105 ? 0.276 14.258 -4.480 1.00 88.94 105 GLU A CA 1
ATOM 795 C C . GLU A 1 105 ? -0.907 14.110 -5.454 1.00 88.94 105 GLU A C 1
ATOM 797 O O . GLU A 1 105 ? -2.019 14.537 -5.153 1.00 88.94 105 GLU A O 1
ATOM 802 N N . ARG A 1 106 ? -0.677 13.520 -6.636 1.00 90.94 106 ARG A N 1
ATOM 803 C CA . ARG A 1 106 ? -1.683 13.380 -7.699 1.00 90.94 106 ARG A CA 1
ATOM 804 C C . ARG A 1 106 ? -2.551 12.129 -7.566 1.00 90.94 106 ARG A C 1
ATOM 806 O O . ARG A 1 106 ? -3.492 11.972 -8.339 1.00 90.94 106 ARG A O 1
ATOM 813 N N . ILE A 1 107 ? -2.267 11.259 -6.596 1.00 90.81 107 ILE A N 1
ATOM 814 C CA . ILE A 1 107 ? -3.089 10.075 -6.332 1.00 90.81 107 ILE A CA 1
ATOM 815 C C . ILE A 1 107 ? -4.502 10.502 -5.921 1.00 90.81 107 ILE A C 1
ATOM 817 O O . ILE A 1 107 ? -4.693 11.285 -4.989 1.00 90.81 107 ILE A O 1
ATOM 821 N N . ASP A 1 108 ? -5.511 9.920 -6.571 1.00 90.56 108 ASP A N 1
ATOM 822 C CA . ASP A 1 108 ? -6.908 10.062 -6.160 1.00 90.56 108 ASP A CA 1
ATOM 823 C C . ASP A 1 108 ? -7.157 9.304 -4.843 1.00 90.56 108 ASP A C 1
ATOM 825 O O . ASP A 1 108 ? -7.495 8.114 -4.813 1.00 90.56 108 ASP A O 1
ATOM 829 N N . GLY A 1 109 ? -6.979 10.014 -3.728 1.00 86.94 109 GLY A N 1
ATOM 830 C CA . GLY A 1 109 ? -7.172 9.477 -2.384 1.00 86.94 109 GLY A CA 1
ATOM 831 C C . GLY A 1 109 ? -8.600 8.995 -2.110 1.00 86.94 109 GLY A C 1
ATOM 832 O O . GLY A 1 109 ? -8.776 8.053 -1.340 1.00 86.94 109 GLY A O 1
ATOM 833 N N . VAL A 1 110 ? -9.619 9.565 -2.767 1.00 88.56 110 VAL A N 1
ATOM 834 C CA . VAL A 1 110 ? -11.022 9.141 -2.599 1.00 88.56 110 VAL A CA 1
ATOM 835 C C . VAL A 1 110 ? -11.224 7.771 -3.234 1.00 88.56 110 VAL A C 1
ATOM 837 O O . VAL A 1 110 ? -11.703 6.841 -2.584 1.00 88.56 110 VAL A O 1
ATOM 840 N N . LYS A 1 111 ? -10.785 7.610 -4.485 1.00 89.81 111 LYS A N 1
ATOM 841 C CA . LYS A 1 111 ? -10.830 6.327 -5.197 1.00 89.81 111 LYS A CA 1
ATOM 842 C C . LYS A 1 111 ? -10.015 5.249 -4.478 1.00 89.81 111 LYS A C 1
ATOM 844 O O . LYS A 1 111 ? -10.439 4.090 -4.424 1.00 89.81 111 LYS A O 1
ATOM 849 N N . LEU A 1 112 ? -8.859 5.612 -3.919 1.00 92.31 112 LEU A N 1
ATOM 850 C CA . LEU A 1 112 ? -8.012 4.691 -3.164 1.00 92.31 112 LEU A CA 1
ATOM 851 C C . LEU A 1 112 ? -8.653 4.282 -1.827 1.00 92.31 112 LEU A C 1
ATOM 853 O O . LEU A 1 112 ? -8.657 3.095 -1.495 1.00 92.31 112 LEU A O 1
ATOM 857 N N . ALA A 1 113 ? -9.257 5.225 -1.100 1.00 91.12 113 ALA A N 1
ATOM 858 C CA . ALA A 1 113 ? -10.007 4.941 0.122 1.00 91.12 113 ALA A CA 1
ATOM 859 C C . ALA A 1 113 ? -11.221 4.037 -0.154 1.00 91.12 113 ALA A C 1
ATOM 861 O O . ALA A 1 113 ? -11.440 3.068 0.572 1.00 91.12 113 ALA A O 1
ATOM 862 N N . ASP A 1 114 ? -11.954 4.267 -1.247 1.00 89.81 114 ASP A N 1
ATOM 863 C CA . ASP A 1 114 ? -13.054 3.398 -1.684 1.00 89.81 114 ASP A CA 1
ATOM 864 C C . ASP A 1 114 ? -12.579 1.972 -2.004 1.00 89.81 114 ASP A C 1
ATOM 866 O O . ASP A 1 114 ? -13.260 0.985 -1.694 1.00 89.81 114 ASP A O 1
ATOM 870 N N . LEU A 1 115 ? -11.412 1.836 -2.645 1.00 94.06 115 LEU A N 1
ATOM 871 C CA . LEU A 1 115 ? -10.787 0.539 -2.906 1.00 94.06 115 LEU A CA 1
ATOM 872 C C . LEU A 1 115 ? -10.403 -0.171 -1.599 1.00 94.06 115 LEU A C 1
ATOM 874 O O . LEU A 1 115 ? -10.632 -1.378 -1.478 1.00 94.06 115 LEU A O 1
ATOM 878 N N . ALA A 1 116 ? -9.842 0.566 -0.639 1.00 93.94 116 ALA A N 1
ATOM 879 C CA . ALA A 1 116 ? -9.448 0.053 0.669 1.00 93.94 116 ALA A CA 1
ATOM 880 C C . ALA A 1 116 ? -10.661 -0.389 1.499 1.00 93.94 116 ALA A C 1
ATOM 882 O O . ALA A 1 116 ? -10.693 -1.521 1.987 1.00 93.94 116 ALA A O 1
ATOM 883 N N . ALA A 1 117 ? -11.716 0.425 1.549 1.00 90.38 117 ALA A N 1
ATOM 884 C CA . ALA A 1 117 ? -12.947 0.121 2.273 1.00 90.38 117 ALA A CA 1
ATOM 885 C C . ALA A 1 117 ? -13.626 -1.163 1.764 1.00 90.38 117 ALA A C 1
ATOM 887 O O . ALA A 1 117 ? -14.044 -2.005 2.559 1.00 90.38 117 ALA A O 1
ATOM 888 N N . LYS A 1 118 ? -13.656 -1.387 0.439 1.00 92.94 118 LYS A N 1
ATOM 889 C CA . LYS A 1 118 ? -14.152 -2.643 -0.175 1.00 92.94 118 LYS A CA 1
ATOM 890 C C . LYS A 1 118 ? -13.362 -3.886 0.243 1.00 92.94 118 LYS A C 1
ATOM 892 O O . LYS A 1 118 ? -13.822 -5.005 0.025 1.00 92.94 118 LYS A O 1
ATOM 897 N N . LYS A 1 119 ? -12.164 -3.688 0.786 1.00 95.19 119 LYS A N 1
ATOM 898 C CA . LYS A 1 119 ? -11.261 -4.716 1.298 1.00 95.19 119 LYS A CA 1
ATOM 899 C C . LYS A 1 119 ? -11.095 -4.612 2.813 1.00 95.19 119 LYS A C 1
ATOM 901 O O . LYS A 1 119 ? -10.115 -5.133 3.327 1.00 95.19 119 LYS A O 1
ATOM 906 N N . GLN A 1 120 ? -12.009 -3.949 3.525 1.00 94.25 120 GLN A N 1
ATOM 907 C CA . GLN A 1 120 ? -11.9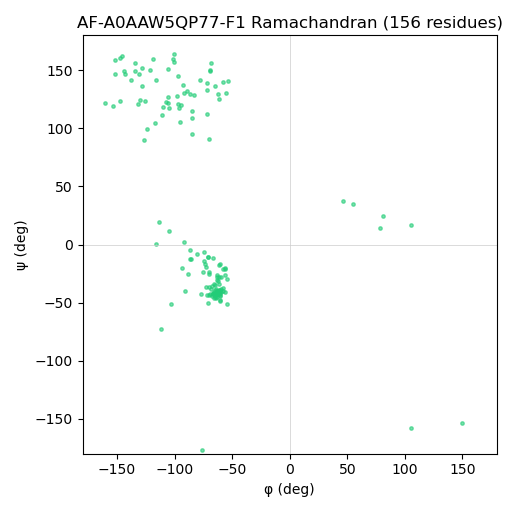57 -3.750 4.979 1.00 94.25 120 GLN A CA 1
ATOM 908 C C . GLN A 1 120 ? -10.566 -3.298 5.470 1.00 94.25 120 GLN A C 1
ATOM 910 O O . GLN A 1 120 ? -10.075 -3.735 6.508 1.00 94.25 120 GLN A O 1
ATOM 915 N N . VAL A 1 121 ? -9.916 -2.450 4.670 1.00 95.44 121 VAL A N 1
ATOM 916 C CA . VAL A 1 121 ? -8.672 -1.762 5.003 1.00 95.44 121 VAL A CA 1
ATOM 917 C C . VAL A 1 121 ? -9.025 -0.307 5.277 1.00 95.44 121 VAL A C 1
ATOM 919 O O . VAL A 1 121 ? -9.678 0.346 4.462 1.00 95.44 121 VAL A O 1
ATOM 922 N N . ILE A 1 122 ? -8.598 0.194 6.429 1.00 93.69 122 ILE A N 1
ATOM 923 C CA . ILE A 1 122 ? -8.820 1.572 6.864 1.00 93.69 122 ILE A CA 1
ATOM 924 C C . ILE A 1 122 ? -7.572 2.362 6.482 1.00 93.69 122 ILE A C 1
ATOM 926 O O . ILE A 1 122 ? -6.517 2.169 7.081 1.00 93.69 122 ILE A O 1
ATOM 930 N N . LEU A 1 123 ? -7.678 3.183 5.439 1.00 93.12 123 LEU A N 1
ATOM 931 C CA . LEU A 1 123 ? -6.539 3.880 4.845 1.00 93.12 123 LEU A CA 1
ATOM 932 C C . LEU A 1 123 ? -6.204 5.175 5.598 1.00 93.12 123 LEU A C 1
ATOM 934 O O . LEU A 1 123 ? -7.062 6.037 5.766 1.00 93.12 123 LEU A O 1
ATOM 938 N N . ASP A 1 124 ? -4.934 5.311 5.958 1.00 93.81 124 ASP A N 1
ATOM 939 C CA . ASP A 1 124 ? -4.259 6.530 6.394 1.00 93.81 124 ASP A CA 1
ATOM 940 C C . ASP A 1 124 ? -3.161 6.835 5.361 1.00 93.81 124 ASP A C 1
ATOM 942 O O . ASP A 1 124 ? -2.169 6.110 5.269 1.00 93.81 124 ASP A O 1
ATOM 946 N N . LEU A 1 125 ? -3.395 7.826 4.496 1.00 92.69 125 LEU A N 1
ATOM 947 C CA . LEU A 1 125 ? -2.512 8.150 3.373 1.00 92.69 125 LEU A CA 1
ATOM 948 C C . LEU A 1 125 ? -1.562 9.290 3.758 1.00 92.69 125 LEU A C 1
ATOM 950 O O . LEU A 1 125 ? -1.999 10.416 3.991 1.00 92.69 125 LEU A O 1
ATOM 954 N N . GLU A 1 126 ? -0.265 9.007 3.750 1.00 93.31 126 GLU A N 1
ATOM 955 C CA . GLU A 1 126 ? 0.814 9.969 3.952 1.00 93.31 126 GLU A CA 1
ATOM 956 C C . GLU A 1 126 ? 1.490 10.262 2.606 1.00 93.31 126 GLU A C 1
ATOM 958 O O . GLU A 1 126 ? 2.019 9.360 1.953 1.00 93.31 126 GLU A O 1
ATOM 963 N N . VAL A 1 127 ? 1.503 11.527 2.185 1.00 92.69 127 VAL A N 1
ATOM 964 C CA . VAL A 1 127 ? 2.290 11.938 1.017 1.00 92.69 127 VAL A CA 1
ATOM 965 C C . VAL A 1 127 ? 3.648 12.446 1.485 1.00 92.69 127 VAL A C 1
ATOM 967 O O . VAL A 1 127 ? 3.743 13.406 2.248 1.00 92.69 127 VAL A O 1
ATOM 970 N N . THR A 1 128 ? 4.706 11.799 1.014 1.00 89.31 128 THR A N 1
ATOM 971 C CA . THR A 1 128 ? 6.098 12.100 1.335 1.00 89.31 128 THR A CA 1
ATOM 972 C C . THR A 1 128 ? 6.866 12.281 0.022 1.00 89.31 128 THR A C 1
ATOM 974 O O . THR A 1 128 ? 7.391 11.305 -0.513 1.00 89.31 128 THR A O 1
ATOM 977 N N . PRO A 1 129 ? 6.939 13.515 -0.519 1.00 85.75 129 PRO A N 1
ATOM 978 C CA . PRO A 1 129 ? 7.516 13.777 -1.843 1.00 85.75 129 PRO A CA 1
ATOM 979 C C . PRO A 1 129 ? 8.994 13.402 -1.997 1.00 85.75 129 PRO A C 1
ATOM 981 O O . PRO A 1 129 ? 9.494 13.324 -3.115 1.00 85.75 129 PRO A O 1
ATOM 984 N N . THR A 1 130 ? 9.722 13.225 -0.892 1.00 87.25 130 THR A N 1
ATOM 985 C CA . THR A 1 130 ? 11.137 12.843 -0.891 1.00 87.25 130 THR A CA 1
ATOM 986 C C . THR A 1 130 ? 11.419 11.801 0.180 1.00 87.25 130 THR A C 1
ATOM 988 O O . THR A 1 130 ? 10.909 11.884 1.293 1.00 87.25 130 THR A O 1
ATOM 991 N N . GLY A 1 131 ? 12.281 10.830 -0.132 1.00 85.38 131 GLY A N 1
ATOM 992 C CA . GLY A 1 131 ? 12.675 9.799 0.832 1.00 85.38 131 GLY A CA 1
ATOM 993 C C . GLY A 1 131 ? 11.665 8.660 0.969 1.00 85.38 131 GLY A C 1
ATOM 994 O O . GLY A 1 131 ? 11.637 7.997 2.003 1.00 85.38 131 GLY A O 1
ATOM 995 N N . ASN A 1 132 ? 10.844 8.415 -0.056 1.00 91.81 132 ASN A N 1
ATOM 996 C CA . ASN A 1 132 ? 10.023 7.214 -0.126 1.00 91.81 132 ASN A CA 1
ATOM 997 C C . ASN A 1 132 ? 10.922 5.994 -0.423 1.00 91.81 132 ASN A C 1
ATOM 999 O O . ASN A 1 132 ? 11.463 5.883 -1.527 1.00 91.81 132 ASN A O 1
ATOM 1003 N N . PRO A 1 133 ? 11.079 5.048 0.522 1.00 91.50 133 PRO A N 1
ATOM 1004 C CA . PRO A 1 133 ? 11.993 3.921 0.357 1.00 91.50 133 PRO A CA 1
ATOM 1005 C C . PRO A 1 133 ? 11.570 2.942 -0.746 1.00 91.50 133 PRO A C 1
ATOM 1007 O O . PRO A 1 133 ? 12.376 2.098 -1.124 1.00 91.50 133 PRO A O 1
ATOM 1010 N N . ALA A 1 134 ? 10.347 3.034 -1.281 1.00 93.62 134 ALA A N 1
ATOM 1011 C CA . ALA A 1 134 ? 9.903 2.210 -2.403 1.00 93.62 134 ALA A CA 1
ATOM 1012 C C . ALA A 1 134 ? 10.492 2.661 -3.756 1.00 93.62 134 ALA A C 1
ATOM 1014 O O . ALA A 1 134 ? 10.597 1.853 -4.677 1.00 93.62 134 ALA A O 1
ATOM 1015 N N . GLU A 1 135 ? 10.906 3.924 -3.899 1.00 93.50 135 GLU A N 1
ATOM 1016 C CA . GLU A 1 135 ? 11.379 4.461 -5.186 1.00 93.50 135 GLU A CA 1
ATOM 1017 C C . GLU A 1 135 ? 12.653 3.768 -5.677 1.00 93.50 135 GLU A C 1
ATOM 1019 O O . GLU A 1 135 ? 12.743 3.391 -6.845 1.00 93.50 135 GLU A O 1
ATOM 1024 N N . GLN A 1 136 ? 13.614 3.525 -4.779 1.00 91.38 136 GLN A N 1
ATOM 1025 C CA . GLN A 1 136 ? 14.854 2.810 -5.116 1.00 91.38 136 GLN A CA 1
ATOM 1026 C C . GLN A 1 136 ? 14.567 1.408 -5.676 1.00 91.38 136 GLN A C 1
ATOM 1028 O O . GLN A 1 136 ? 15.192 0.989 -6.646 1.00 91.38 136 GLN A O 1
ATOM 1033 N N . TRP A 1 137 ? 13.549 0.722 -5.150 1.00 93.62 137 TRP A N 1
ATOM 1034 C CA . TRP A 1 137 ? 13.185 -0.633 -5.566 1.00 93.62 137 TRP A CA 1
ATOM 1035 C C . TRP A 1 137 ? 12.489 -0.695 -6.924 1.00 93.62 137 TRP A C 1
ATOM 1037 O O . TRP A 1 137 ? 12.430 -1.762 -7.529 1.00 93.62 137 TRP A O 1
ATOM 1047 N N . CYS A 1 138 ? 12.023 0.439 -7.451 1.00 93.12 138 CYS A N 1
ATOM 1048 C CA . CYS A 1 138 ? 11.554 0.514 -8.834 1.00 93.12 138 CYS A CA 1
ATOM 1049 C C . CYS A 1 138 ? 12.717 0.462 -9.843 1.00 93.12 138 CYS A C 1
ATOM 1051 O O . CYS A 1 138 ? 12.490 0.162 -11.017 1.00 93.12 138 CYS A O 1
ATOM 1053 N N . LEU A 1 139 ? 13.949 0.747 -9.406 1.00 91.38 139 LEU A N 1
ATOM 1054 C CA . LEU A 1 139 ? 15.160 0.704 -10.234 1.00 91.38 139 LEU A CA 1
ATOM 1055 C C . LEU A 1 139 ? 15.886 -0.644 -10.148 1.00 91.38 139 LEU A C 1
ATOM 1057 O O . LEU A 1 139 ? 16.677 -0.968 -11.036 1.00 91.38 139 LEU A O 1
ATOM 1061 N N . GLU A 1 140 ? 15.622 -1.416 -9.094 1.00 91.69 140 GLU A N 1
ATOM 1062 C CA . GLU A 1 140 ? 16.279 -2.695 -8.852 1.00 91.69 140 GLU A CA 1
ATOM 1063 C C . GLU A 1 140 ? 15.805 -3.774 -9.841 1.00 91.69 140 GLU A C 1
ATOM 1065 O O . GLU A 1 140 ? 14.600 -3.955 -10.052 1.00 91.69 140 GLU A O 1
ATOM 1070 N N . PRO A 1 141 ? 16.727 -4.536 -10.458 1.00 87.50 141 PRO A N 1
ATOM 1071 C CA . PRO A 1 141 ? 16.352 -5.630 -11.336 1.00 87.50 141 PRO A CA 1
ATOM 1072 C C . PRO A 1 141 ? 15.731 -6.796 -10.550 1.00 87.50 141 PRO A C 1
ATOM 1074 O O . PRO A 1 141 ? 16.111 -7.107 -9.421 1.00 87.50 141 PRO A O 1
ATOM 1077 N N . GLY A 1 142 ? 14.814 -7.514 -11.200 1.00 89.44 142 GLY A N 1
ATOM 1078 C CA . GLY A 1 142 ? 14.211 -8.735 -10.667 1.00 89.44 142 GLY A CA 1
ATOM 1079 C C . GLY A 1 142 ? 12.777 -8.545 -10.187 1.00 89.44 142 GLY A C 1
ATOM 1080 O O . GLY A 1 142 ? 12.053 -7.669 -10.657 1.00 89.44 142 GLY A O 1
ATOM 1081 N N . TYR A 1 143 ? 12.348 -9.445 -9.308 1.00 92.38 143 TYR A N 1
ATOM 1082 C CA . TYR A 1 143 ? 11.024 -9.424 -8.706 1.00 92.38 143 TYR A CA 1
ATOM 1083 C C . TYR A 1 143 ? 11.074 -10.073 -7.323 1.00 92.38 143 TYR A C 1
ATOM 1085 O O . TYR A 1 143 ? 11.821 -11.025 -7.096 1.00 92.38 143 TYR A O 1
ATOM 1093 N N . GLY A 1 144 ? 10.244 -9.578 -6.414 1.00 91.06 144 GLY A N 1
ATOM 1094 C CA . GLY A 1 144 ? 10.047 -10.146 -5.085 1.00 91.06 144 GLY A CA 1
ATOM 1095 C C . GLY A 1 144 ? 8.561 -10.301 -4.838 1.00 91.06 144 GLY A C 1
ATOM 1096 O O . GLY A 1 144 ? 7.819 -9.337 -4.979 1.00 91.06 144 GLY A O 1
ATOM 1097 N N . GLU A 1 145 ? 8.102 -11.505 -4.512 1.00 91.62 145 GLU A N 1
ATOM 1098 C CA . GLU A 1 145 ? 6.681 -11.770 -4.295 1.00 91.62 145 GLU A CA 1
ATOM 1099 C C . GLU A 1 145 ? 6.301 -11.623 -2.823 1.00 91.62 145 GLU A C 1
ATOM 1101 O O . GLU A 1 145 ? 6.935 -12.214 -1.952 1.00 91.62 145 GLU A O 1
ATOM 1106 N N . TRP A 1 146 ? 5.164 -10.981 -2.549 1.00 91.94 146 TRP A N 1
ATOM 1107 C CA . TRP A 1 146 ? 4.620 -10.881 -1.189 1.00 91.94 146 TRP A CA 1
ATOM 1108 C C . TRP A 1 146 ? 4.360 -12.236 -0.516 1.00 91.94 146 TRP A C 1
ATOM 1110 O O . TRP A 1 146 ? 4.279 -12.324 0.704 1.00 91.94 146 TRP A O 1
ATOM 1120 N N . ARG A 1 147 ? 4.215 -13.313 -1.297 1.00 92.25 147 ARG A N 1
ATOM 1121 C CA . ARG A 1 147 ? 4.024 -14.676 -0.774 1.00 92.25 147 ARG A CA 1
ATOM 1122 C C . ARG A 1 147 ? 5.303 -15.268 -0.182 1.00 92.25 147 ARG A C 1
ATOM 1124 O O . ARG A 1 147 ? 5.218 -16.272 0.518 1.00 92.25 147 ARG A O 1
ATOM 1131 N N . ALA A 1 148 ? 6.462 -14.691 -0.496 1.00 90.50 148 ALA A N 1
ATOM 1132 C CA . ALA A 1 148 ? 7.759 -15.150 -0.015 1.00 90.50 148 ALA A CA 1
ATOM 1133 C C . ALA A 1 148 ? 8.137 -14.550 1.351 1.00 90.50 148 ALA A C 1
ATOM 1135 O O . ALA A 1 148 ? 9.070 -15.041 1.985 1.00 90.50 148 ALA A O 1
ATOM 1136 N N . ILE A 1 149 ? 7.415 -13.524 1.814 1.00 90.06 149 ILE A N 1
ATOM 1137 C CA . ILE A 1 149 ? 7.636 -12.884 3.114 1.00 90.06 149 ILE A CA 1
ATOM 1138 C C . ILE A 1 149 ? 6.628 -13.368 4.161 1.00 90.06 149 ILE A C 1
ATOM 1140 O O . ILE A 1 149 ? 5.579 -13.935 3.841 1.00 90.06 149 ILE A O 1
ATOM 1144 N N . ARG A 1 150 ? 6.922 -13.111 5.437 1.00 90.81 150 ARG A N 1
ATOM 1145 C CA . ARG A 1 150 ? 5.957 -13.304 6.523 1.00 90.81 150 ARG A CA 1
ATOM 1146 C C . ARG A 1 150 ? 5.085 -12.059 6.629 1.00 90.81 150 ARG A C 1
ATOM 1148 O O . ARG A 1 150 ? 5.562 -10.984 6.962 1.00 90.81 150 ARG A O 1
ATOM 1155 N N . LEU A 1 151 ? 3.792 -12.209 6.358 1.00 92.38 151 LEU A N 1
ATOM 1156 C CA . LEU A 1 151 ? 2.847 -11.087 6.369 1.00 92.38 151 LEU A CA 1
ATOM 1157 C C . LEU A 1 151 ? 2.692 -10.432 7.747 1.00 92.38 151 LEU A C 1
ATOM 1159 O O . LEU A 1 151 ? 2.401 -9.242 7.816 1.00 92.38 151 LEU A O 1
ATOM 1163 N N . SER A 1 152 ? 2.907 -11.190 8.825 1.00 91.31 152 SER A N 1
ATOM 1164 C CA . SER A 1 152 ? 2.941 -10.672 10.196 1.00 91.31 152 SER A CA 1
ATOM 1165 C C . SER A 1 152 ? 4.019 -9.616 10.413 1.00 91.31 152 SER A C 1
ATOM 1167 O O . SER A 1 152 ? 3.839 -8.754 11.264 1.00 91.31 152 SER A O 1
ATOM 1169 N N . ASP A 1 153 ? 5.114 -9.672 9.651 1.00 91.12 153 ASP A N 1
ATOM 1170 C CA . ASP A 1 153 ? 6.241 -8.761 9.841 1.00 91.12 153 ASP A CA 1
ATOM 1171 C C . ASP A 1 153 ? 5.848 -7.340 9.414 1.00 91.12 153 ASP A C 1
ATOM 1173 O O . ASP A 1 153 ? 6.359 -6.386 9.969 1.00 91.12 153 ASP A O 1
ATOM 1177 N N . LEU A 1 154 ? 4.866 -7.174 8.518 1.00 92.44 154 LEU A N 1
ATOM 1178 C CA . LEU A 1 154 ? 4.375 -5.862 8.066 1.00 92.44 154 LEU A CA 1
ATOM 1179 C C . LEU A 1 154 ? 3.507 -5.124 9.103 1.00 92.44 154 LEU A C 1
ATOM 1181 O O . LEU A 1 154 ? 3.077 -3.993 8.856 1.00 92.44 154 LEU A O 1
ATOM 1185 N N . VAL A 1 155 ? 3.187 -5.775 10.223 1.00 92.88 155 VAL A N 1
ATOM 1186 C CA . VAL A 1 155 ? 2.386 -5.196 11.303 1.00 92.88 155 VAL A CA 1
ATOM 1187 C C . VAL A 1 155 ? 3.304 -4.437 12.255 1.00 92.88 155 VAL A C 1
ATOM 1189 O O . VAL A 1 155 ? 4.292 -4.985 12.737 1.00 92.88 155 VAL A O 1
ATOM 1192 N N . VAL A 1 156 ? 2.954 -3.192 12.568 1.00 90.06 156 VAL A N 1
ATOM 1193 C CA . VAL A 1 156 ? 3.709 -2.337 13.494 1.00 90.06 156 VAL A CA 1
ATOM 1194 C C . VAL A 1 156 ? 2.991 -2.201 14.837 1.00 90.06 156 VAL A C 1
ATOM 1196 O O . VAL A 1 156 ? 1.763 -2.286 14.911 1.00 90.06 156 VAL A O 1
ATOM 1199 N N . ALA A 1 157 ? 3.762 -1.994 15.905 1.00 80.94 157 ALA A N 1
ATOM 1200 C CA . ALA A 1 157 ? 3.222 -1.647 17.218 1.00 80.94 157 ALA A CA 1
ATOM 1201 C C . ALA A 1 157 ? 2.825 -0.158 17.257 1.00 80.94 157 ALA A C 1
ATOM 1203 O O . ALA A 1 157 ? 3.537 0.674 16.691 1.00 80.94 157 ALA A O 1
ATOM 1204 N N . GLU A 1 158 ? 1.708 0.166 17.920 1.00 64.25 158 GLU A N 1
ATOM 1205 C CA . GLU A 1 158 ? 1.338 1.551 18.279 1.00 64.25 158 GLU A CA 1
ATOM 1206 C C . GLU A 1 158 ? 1.908 1.963 19.641 1.00 64.25 158 GLU A C 1
ATOM 1208 O O . GLU A 1 158 ? 1.974 1.101 20.551 1.00 64.25 158 GLU A O 1
#

Mean predicted aligned error: 6.17 Å

Secondary structure (DSSP, 8-state):
--HHHHHHHHHHHHHHHHHHHHHHSPEEEEEEEE-TTSEEEEEE-TTT-S-SEEEEPPTT-SS--TT-HHHHHHHHHHHHHHHHHHHHHHHT-S-EEEEEEES-TTS-HHHHHHHHHTTTEEEEEEE-SS--THHHHTTSSS-B-GGGS-GGGGEE--

Radius of gyration: 16.37 Å; Cα contacts (8 Å, |Δi|>4): 307; chains: 1; bounding box: 57×29×38 Å

Foldseek 3Di:
DPVVVVVVVVVVVVVVVLVVLAVPAFEFEWEKAFDLQFKIFIAAPPQFGLGQKIDGDDPPQPQHDRNDRQSRQQSRLLVQLVLLLVLCVVVVGQAHEYEYEYQDPSHPPVVSCVSNVVSRYHYDYHHDNPDRSTVVRRVDDDIDHNVVDDSVSSTDDD

Sequence (158 aa):
MDYDALREREQRERAEKLAAAAASAPVVSLASAGDERGSFAVVGDADTSDVAWYGSFHKDDRIFRPGDQDSADEASAGKAVFLAAKVRDHLEVEAVRLRLRVSSERIDGVKLADLAAKKQVILDLEVTPTGNPAEQWCLEPGYGEWRAIRLSDLVVAE

Nearest PDB structures (foldseek):
  1vlp-assembly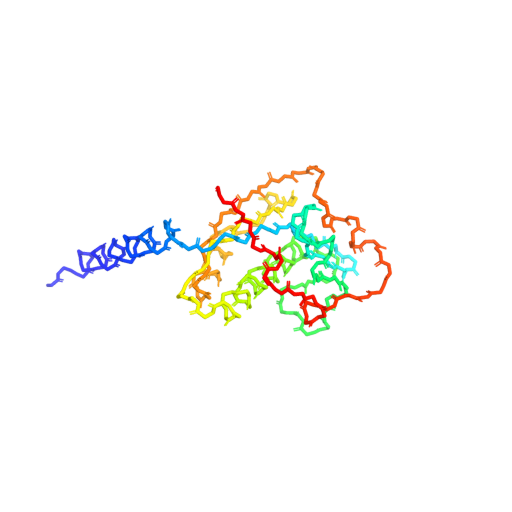4_D  TM=7.131E-01  e=6.155E-02  Saccharomyces cerevisiae
  4cvn-assembly3_H  TM=4.149E-01  e=5.058E-02  Pyrococcus abyssi GE5
  4wac-assembly1_A  TM=4.554E-01  e=8.428E-01  Staphylococcus aureus
  2yk4-assembly1_A  TM=5.159E-01  e=9.483E+00  Neisseria meningitidis serogroup B

Solvent-accessible surface area (backbone atoms only — not comparable to full-atom values): 8407 Å² total; per-residue (Å²): 132,69,64,62,67,50,50,53,48,53,51,49,53,49,50,50,53,50,52,60,52,50,76,76,28,58,35,30,41,36,26,26,22,34,33,26,94,39,25,19,13,28,15,30,44,89,91,49,38,83,66,41,29,33,26,65,66,58,98,80,48,88,57,49,44,87,77,31,49,69,30,16,39,45,38,21,46,52,47,46,47,53,49,50,35,48,35,22,63,74,69,72,47,88,40,26,29,34,42,38,37,31,48,61,86,80,54,62,60,66,64,50,41,55,56,20,51,80,50,40,27,47,71,42,83,43,75,37,77,69,87,50,78,12,53,65,45,40,73,51,89,67,73,44,58,55,85,81,53,67,58,73,47,38,50,53,89,133

pLDDT: mean 87.83, std 11.92, range [49.84, 97.94]